Protein AF-A0A7S0MH08-F1 (afdb_monomer_lite)

Foldseek 3Di:
DVVVLVVLLVCLLVQCPDPPDPVSVLVSLLSLLVSCLVPVCVCVPPSNVVSLQQLLALPHDLSSLLSSLVSLQNSLVVLVVVVVVVVVVDPDDDPDDDDPNVVSLVSNLCCCPVCVVSLLVLLVRDDDDPPDDPVSSVSSNVSSVSSVVSCVVVVSDDVVVCVVSVVVSVVVVVVVVVD

Secondary structure (DSSP, 8-state):
-HHHHHHHHHHHHHHHS-TT-HHHHHHHHHHHHHHHHH-GGGGGSHHHHHHHHHHHSTTS-HHHHHHHHHHHHHHHHHHHHHHHHHHHH---SS----HHHHHHHHHHHHHHHHSHHHHHHTTS--SPPTT--HHHHHHHHHHHHHHHHHHHHTT-S-GGGTHHHHHHHHHHHHHHHT-

Radius of gyration: 17.89 Å; chains: 1; bounding box: 49×33×50 Å

pLDDT: mean 78.02, std 13.29, range [43.38, 94.06]

Organism: NCBI:txid233186

Sequence (179 aa):
PLVKQGRLLRLCLDHLSDDSDERLRRCAFQCLGGLMVRNPVILLQKDVSRTVRVALEADSDPVAQLAVLQAFRLFLEDEDRRISATVSQNRPKNGKEAVATDRVSSMSTALANDFLGLILDAMFPMAPRPGISEKQRDRVRAEAVALVAVVLRRGLTAPQRVAPLLLAVTGQDDAVAAA

Structure (mmCIF, N/CA/C/O backbone):
data_AF-A0A7S0MH08-F1
#
_entry.id   AF-A0A7S0MH08-F1
#
loop_
_atom_site.group_PDB
_atom_site.id
_atom_site.type_symbol
_atom_site.label_atom_id
_atom_site.label_alt_id
_atom_site.label_comp_id
_atom_site.label_asym_id
_atom_site.label_entity_id
_atom_site.label_seq_id
_atom_site.pdbx_PDB_ins_code
_atom_site.Cartn_x
_atom_site.Cartn_y
_atom_site.Cartn_z
_atom_site.occupancy
_atom_site.B_iso_or_equiv
_atom_site.auth_seq_id
_atom_site.auth_comp_id
_atom_site.auth_asym_id
_atom_site.auth_atom_id
_atom_site.pdbx_PDB_model_num
ATOM 1 N N . PRO A 1 1 ? -26.870 -5.155 3.575 1.00 54.16 1 PRO A N 1
ATOM 2 C CA . PRO A 1 1 ? -25.603 -4.409 3.339 1.00 54.16 1 PRO A CA 1
ATOM 3 C C . PRO A 1 1 ? -24.372 -5.327 3.193 1.00 54.16 1 PRO A C 1
ATOM 5 O O . PRO A 1 1 ? -23.739 -5.299 2.144 1.00 54.16 1 PRO A O 1
ATOM 8 N N . LEU A 1 2 ? -24.098 -6.198 4.175 1.00 48.69 2 LEU A N 1
ATOM 9 C CA . LEU A 1 2 ? -22.939 -7.114 4.192 1.00 48.69 2 LEU A CA 1
ATOM 10 C C . LEU A 1 2 ? -22.974 -8.204 3.099 1.00 48.69 2 LEU A C 1
ATOM 12 O O . LEU A 1 2 ? -21.961 -8.485 2.471 1.00 48.69 2 LEU A O 1
ATOM 16 N N . VAL A 1 3 ? -24.155 -8.755 2.784 1.00 51.81 3 VAL A N 1
ATOM 17 C CA . VAL A 1 3 ? -24.322 -9.786 1.732 1.00 51.81 3 VAL A CA 1
ATOM 18 C C . VAL A 1 3 ? -23.975 -9.256 0.330 1.00 51.81 3 VAL A C 1
ATOM 20 O O . VAL A 1 3 ? -23.421 -9.979 -0.494 1.00 51.81 3 VAL A O 1
ATOM 23 N N . LYS A 1 4 ? -24.257 -7.972 0.059 1.00 61.34 4 LYS A N 1
ATOM 24 C CA . LYS A 1 4 ? -23.901 -7.322 -1.216 1.00 61.34 4 LYS A CA 1
ATOM 25 C C . LYS A 1 4 ? -22.393 -7.062 -1.309 1.00 61.34 4 LYS A C 1
ATOM 27 O O . LYS A 1 4 ? -21.822 -7.249 -2.376 1.00 61.34 4 LYS A O 1
ATOM 32 N N . GLN A 1 5 ? -21.755 -6.703 -0.191 1.00 65.75 5 GLN A N 1
ATOM 33 C CA . GLN A 1 5 ? -20.298 -6.561 -0.114 1.00 65.75 5 GLN A CA 1
ATOM 34 C C . GLN A 1 5 ? -19.585 -7.900 -0.330 1.00 65.75 5 GLN A C 1
ATOM 36 O O . GLN A 1 5 ? -18.594 -7.932 -1.044 1.00 65.75 5 GLN A O 1
ATOM 41 N N . GLY A 1 6 ? -20.123 -9.009 0.193 1.00 74.81 6 GLY A N 1
ATOM 42 C CA . GLY A 1 6 ? -19.565 -10.346 -0.044 1.00 74.81 6 GLY A CA 1
ATOM 43 C C . GLY A 1 6 ? -19.593 -10.774 -1.517 1.00 74.81 6 GLY A C 1
ATOM 44 O O . GLY A 1 6 ? -18.628 -11.354 -2.003 1.00 74.81 6 GLY A O 1
ATOM 45 N N . ARG A 1 7 ? -20.664 -10.444 -2.256 1.00 81.38 7 ARG A N 1
ATOM 46 C CA . ARG A 1 7 ? -20.743 -10.716 -3.704 1.00 81.38 7 ARG A CA 1
ATOM 47 C C . ARG A 1 7 ? -19.778 -9.854 -4.514 1.00 81.38 7 ARG A C 1
ATOM 49 O O . ARG A 1 7 ? -19.132 -10.372 -5.415 1.00 81.38 7 ARG A O 1
ATOM 56 N N . LEU A 1 8 ? -19.673 -8.566 -4.183 1.00 83.44 8 LEU A N 1
ATOM 57 C CA . LEU A 1 8 ? -18.751 -7.654 -4.861 1.00 83.44 8 LEU A CA 1
ATOM 58 C C . LEU A 1 8 ? -17.289 -8.026 -4.591 1.00 83.44 8 LEU A C 1
ATOM 60 O O . LEU A 1 8 ? -16.487 -8.023 -5.514 1.00 83.44 8 LEU A O 1
ATOM 64 N N . LEU A 1 9 ? -16.964 -8.400 -3.350 1.00 83.44 9 LEU A N 1
ATOM 65 C CA . LEU A 1 9 ? -15.637 -8.889 -2.987 1.00 83.44 9 LEU A CA 1
ATOM 66 C C . LEU A 1 9 ? -15.272 -10.141 -3.785 1.00 83.44 9 LEU A C 1
ATOM 68 O O . LEU A 1 9 ? -14.189 -10.200 -4.350 1.00 83.44 9 LEU A O 1
ATOM 72 N N . ARG A 1 10 ? -16.191 -11.109 -3.876 1.00 84.44 10 ARG A N 1
ATOM 73 C CA . ARG A 1 10 ? -15.967 -12.336 -4.646 1.00 84.44 10 ARG A CA 1
ATOM 74 C C . ARG A 1 10 ? -15.746 -12.048 -6.130 1.00 84.44 10 ARG A C 1
ATOM 76 O O . ARG A 1 10 ? -14.756 -12.504 -6.675 1.00 84.44 10 ARG A O 1
ATOM 83 N N . LEU A 1 11 ? -16.582 -11.192 -6.722 1.00 85.25 11 LEU A N 1
ATOM 84 C CA . LEU A 1 11 ? -16.418 -10.747 -8.107 1.00 85.25 11 LEU A CA 1
ATOM 85 C C . LEU A 1 11 ? -15.056 -10.074 -8.344 1.00 85.25 11 LEU A C 1
ATOM 87 O O . LEU A 1 11 ? -14.430 -10.309 -9.371 1.00 85.25 11 LEU A O 1
ATOM 91 N N . CYS A 1 12 ? -14.581 -9.256 -7.398 1.00 85.38 12 CYS A N 1
ATOM 92 C CA . CYS A 1 12 ? -13.243 -8.677 -7.493 1.00 85.38 12 CYS A CA 1
ATOM 93 C C . CYS A 1 12 ? -12.182 -9.781 -7.473 1.00 85.38 12 CYS A C 1
ATOM 95 O O . CYS A 1 12 ? -11.372 -9.835 -8.384 1.00 85.38 12 CYS A O 1
ATOM 97 N N . LEU A 1 13 ? -12.206 -10.679 -6.483 1.00 82.94 13 LEU A N 1
ATOM 98 C CA . LEU A 1 13 ? -11.216 -11.756 -6.350 1.00 82.94 13 LEU A CA 1
ATOM 99 C C . LEU A 1 13 ? -11.165 -12.678 -7.581 1.00 82.94 13 LEU A C 1
ATOM 101 O O . LEU A 1 13 ? -10.073 -13.051 -8.012 1.00 82.94 13 LEU A O 1
ATOM 105 N N . ASP A 1 14 ? -12.320 -12.985 -8.172 1.00 84.44 14 ASP A N 1
ATOM 106 C CA . ASP A 1 14 ? -12.416 -13.809 -9.379 1.00 84.44 14 ASP A CA 1
ATOM 107 C C . ASP A 1 14 ? -11.684 -13.137 -10.560 1.00 84.44 14 ASP A C 1
ATOM 109 O O . ASP A 1 14 ? -10.889 -13.778 -11.243 1.00 84.44 14 ASP A O 1
ATOM 113 N N . HIS A 1 15 ? -11.851 -11.821 -10.739 1.00 84.12 15 HIS A N 1
ATOM 114 C CA . HIS A 1 15 ? -11.183 -11.050 -11.799 1.00 84.12 15 HIS A CA 1
ATOM 115 C C . HIS A 1 15 ? -9.752 -10.602 -11.469 1.00 84.12 15 HIS A C 1
ATOM 117 O O . HIS A 1 15 ? -9.038 -10.124 -12.346 1.00 84.12 15 HIS A O 1
ATOM 123 N N . LEU A 1 16 ? -9.310 -10.745 -10.219 1.00 78.62 16 LEU A N 1
ATOM 124 C CA . LEU A 1 16 ? -7.908 -10.543 -9.836 1.00 78.62 16 LEU A CA 1
ATOM 125 C C . LEU A 1 16 ? -7.028 -11.739 -10.204 1.00 78.62 16 LEU A C 1
ATOM 127 O O . LEU A 1 16 ? -5.816 -11.585 -10.321 1.00 78.62 16 LEU A O 1
ATOM 131 N N . SER A 1 17 ? -7.648 -12.905 -10.381 1.00 68.94 17 SER A N 1
ATOM 132 C CA . SER A 1 17 ? -6.994 -14.167 -10.739 1.00 68.94 17 SER A CA 1
ATOM 133 C C . SER A 1 17 ? -6.986 -14.421 -12.252 1.00 68.94 17 SER A C 1
ATOM 135 O O . SER A 1 17 ? -6.421 -15.413 -12.703 1.00 68.94 17 SER A O 1
ATOM 137 N N . ASP A 1 18 ? -7.659 -13.561 -13.021 1.00 69.62 18 ASP A N 1
ATOM 138 C CA . ASP A 1 18 ? -7.860 -13.702 -14.459 1.00 69.62 18 ASP A CA 1
ATOM 139 C C . ASP A 1 18 ? -6.867 -12.814 -15.222 1.00 69.62 18 ASP A C 1
ATOM 141 O O . ASP A 1 18 ? -6.922 -11.584 -15.160 1.00 69.62 18 ASP A O 1
ATOM 145 N N . ASP A 1 19 ? -5.938 -13.450 -15.936 1.00 65.25 19 ASP A N 1
ATOM 146 C CA . ASP A 1 19 ? -4.909 -12.768 -16.727 1.00 65.25 19 ASP A CA 1
ATOM 147 C C . ASP A 1 19 ? -5.407 -12.318 -18.110 1.00 65.25 19 ASP A C 1
ATOM 149 O O . ASP A 1 19 ? -4.653 -11.706 -18.868 1.00 65.25 19 ASP A O 1
ATOM 153 N N . SER A 1 20 ? -6.666 -12.605 -18.465 1.00 66.62 20 SER A N 1
ATOM 154 C CA . SER A 1 20 ? -7.179 -12.345 -19.814 1.00 66.62 20 SER A CA 1
ATOM 155 C C . SER A 1 20 ? -7.542 -10.878 -20.094 1.00 66.62 20 SER A C 1
ATOM 157 O O . SER A 1 20 ? -7.507 -10.469 -21.257 1.00 66.62 20 SER A O 1
ATOM 159 N N . ASP A 1 21 ? -7.837 -10.064 -19.068 1.00 78.94 21 ASP A N 1
ATOM 160 C CA . ASP A 1 21 ? -8.207 -8.645 -19.224 1.00 78.94 21 ASP A CA 1
ATOM 161 C C . ASP A 1 21 ? -7.556 -7.731 -18.161 1.00 78.94 21 ASP A C 1
ATOM 163 O O . ASP A 1 21 ? -8.030 -7.578 -17.030 1.00 78.94 21 ASP A O 1
ATOM 167 N N . GLU A 1 22 ? -6.481 -7.040 -18.560 1.00 72.25 22 GLU A N 1
ATOM 168 C CA . GLU A 1 22 ? -5.747 -6.078 -17.720 1.00 72.25 22 GLU A CA 1
ATOM 169 C C . GLU A 1 22 ? -6.636 -4.923 -17.218 1.00 72.25 22 GLU A C 1
ATOM 171 O O . GLU A 1 22 ? -6.462 -4.427 -16.099 1.00 72.25 22 GLU A O 1
ATOM 176 N N . ARG A 1 23 ? -7.609 -4.470 -18.024 1.00 79.75 23 ARG A N 1
ATOM 177 C CA . ARG A 1 23 ? -8.500 -3.368 -17.631 1.00 79.75 23 ARG A CA 1
ATOM 178 C C . ARG A 1 23 ? -9.436 -3.826 -16.529 1.00 79.75 23 ARG A C 1
ATOM 180 O O . ARG A 1 23 ? -9.609 -3.107 -15.544 1.00 79.75 23 ARG A O 1
ATOM 187 N N . LEU A 1 24 ? -10.002 -5.018 -16.683 1.00 81.62 24 LEU A N 1
ATOM 188 C CA . LEU A 1 24 ? -10.887 -5.605 -15.689 1.00 81.62 24 LEU A CA 1
ATOM 189 C C . LEU A 1 24 ? -10.142 -5.875 -14.379 1.00 81.62 24 LEU A C 1
ATOM 191 O O . LEU A 1 24 ? -10.638 -5.507 -13.312 1.00 81.62 24 LEU A O 1
ATOM 195 N N . ARG A 1 25 ? -8.907 -6.384 -14.459 1.00 78.50 25 ARG A N 1
ATOM 196 C CA . ARG A 1 25 ? -8.026 -6.581 -13.301 1.00 78.50 25 ARG A CA 1
ATOM 197 C C . ARG A 1 25 ? -7.713 -5.268 -12.578 1.00 78.50 25 ARG A C 1
ATOM 199 O O . ARG A 1 25 ? -7.828 -5.189 -11.355 1.00 78.50 25 ARG A O 1
ATOM 206 N N . ARG A 1 26 ? -7.402 -4.193 -13.316 1.00 76.44 26 ARG A N 1
ATOM 207 C CA . ARG A 1 26 ? -7.210 -2.844 -12.745 1.00 76.44 26 ARG A CA 1
ATOM 208 C C . ARG A 1 26 ? -8.468 -2.359 -12.018 1.00 76.44 26 ARG A C 1
ATOM 210 O O . ARG A 1 26 ? -8.367 -1.864 -10.895 1.00 76.44 26 ARG A O 1
ATOM 217 N N . CYS A 1 27 ? -9.644 -2.509 -12.627 1.00 82.88 27 CYS A N 1
ATOM 218 C CA . CYS A 1 27 ? -10.915 -2.144 -11.999 1.00 82.88 27 CYS A CA 1
ATOM 219 C C . CYS A 1 27 ? -11.201 -2.980 -10.744 1.00 82.88 27 CYS A C 1
ATOM 221 O O . CYS A 1 27 ? -11.678 -2.435 -9.748 1.00 82.88 27 CYS A O 1
ATOM 223 N N . ALA A 1 28 ? -10.872 -4.273 -10.760 1.00 85.06 28 ALA A N 1
ATOM 224 C CA . ALA A 1 28 ? -11.019 -5.157 -9.611 1.00 85.06 28 ALA A CA 1
ATOM 225 C C . ALA A 1 28 ? -10.106 -4.736 -8.447 1.00 85.06 28 ALA A C 1
ATOM 227 O O . ALA A 1 28 ? -10.580 -4.650 -7.314 1.00 85.06 28 ALA A O 1
ATOM 228 N N . PHE A 1 29 ? -8.845 -4.366 -8.709 1.00 80.69 29 PHE A N 1
ATOM 229 C CA . PHE A 1 29 ? -7.946 -3.838 -7.674 1.00 80.69 29 PHE A CA 1
ATOM 230 C C . PHE A 1 29 ? -8.421 -2.493 -7.111 1.00 80.69 29 PHE A C 1
ATOM 232 O O . PHE A 1 29 ? -8.411 -2.292 -5.897 1.00 80.69 29 PHE A O 1
ATOM 239 N N . GLN A 1 30 ? -8.894 -1.581 -7.964 1.00 81.12 30 GLN A N 1
ATOM 240 C CA . GLN A 1 30 ? -9.467 -0.306 -7.517 1.00 81.12 30 GLN A CA 1
ATOM 241 C C . GLN A 1 30 ? -10.724 -0.515 -6.660 1.00 81.12 30 GLN A C 1
ATOM 243 O O . GLN A 1 30 ? -10.898 0.137 -5.628 1.00 81.12 30 GLN A O 1
ATOM 248 N N . CYS A 1 31 ? -11.595 -1.443 -7.063 1.00 85.50 31 CYS A N 1
ATOM 249 C CA . CYS A 1 31 ? -12.802 -1.780 -6.317 1.00 85.50 31 CYS A CA 1
ATOM 250 C C . CYS A 1 31 ? -12.466 -2.427 -4.967 1.00 85.50 31 CYS A C 1
ATOM 252 O O . CYS A 1 31 ? -13.026 -2.023 -3.944 1.00 85.50 31 CYS A O 1
ATOM 254 N N . LEU A 1 32 ? -11.507 -3.360 -4.946 1.00 82.75 32 LEU A N 1
ATOM 255 C CA . LEU A 1 32 ? -10.984 -3.953 -3.718 1.00 82.75 32 LEU A CA 1
ATOM 256 C C . LEU A 1 32 ? -10.442 -2.867 -2.783 1.00 82.75 32 LEU A C 1
ATOM 258 O O . LEU A 1 32 ? -10.797 -2.846 -1.607 1.00 82.75 32 LEU A O 1
ATOM 262 N N . GLY A 1 33 ? -9.681 -1.908 -3.313 1.00 76.75 33 GLY A N 1
ATOM 263 C CA . GLY A 1 33 ? -9.181 -0.779 -2.538 1.00 76.75 33 GLY A CA 1
ATOM 264 C C . GLY A 1 33 ? -10.291 0.058 -1.898 1.00 76.75 33 GLY A C 1
ATOM 265 O O . GLY A 1 33 ? -10.257 0.338 -0.701 1.00 76.75 33 GLY A O 1
ATOM 266 N N . GLY A 1 34 ? -11.341 0.385 -2.656 1.00 80.62 34 GLY A N 1
ATOM 267 C CA . GLY A 1 34 ? -12.513 1.088 -2.124 1.00 80.62 34 GLY A CA 1
ATOM 268 C C . GLY A 1 34 ? -13.281 0.286 -1.063 1.00 80.62 34 GLY A C 1
ATOM 269 O O . GLY A 1 34 ? -13.786 0.856 -0.090 1.00 80.62 34 GLY A O 1
ATOM 270 N N . LEU A 1 35 ? -13.351 -1.040 -1.216 1.00 84.00 35 LEU A N 1
ATOM 271 C CA . LEU A 1 35 ? -13.921 -1.934 -0.209 1.00 84.00 35 LEU A CA 1
ATOM 272 C C . LEU A 1 35 ? -13.084 -1.948 1.073 1.00 84.00 35 LEU A C 1
ATOM 274 O O . LEU A 1 35 ? -13.665 -1.909 2.156 1.00 84.00 35 LEU A O 1
ATOM 278 N N . MET A 1 36 ? -11.753 -1.949 0.960 1.00 78.44 36 MET A N 1
ATOM 279 C CA . MET A 1 36 ? -10.829 -1.932 2.099 1.00 78.44 36 MET A CA 1
ATOM 280 C C . MET A 1 36 ? -10.945 -0.636 2.902 1.00 78.44 36 MET A C 1
ATOM 282 O O . MET A 1 36 ? -10.999 -0.690 4.127 1.00 78.44 36 MET A O 1
ATOM 286 N N . VAL A 1 37 ? -11.083 0.514 2.233 1.00 77.19 37 VAL A N 1
ATOM 287 C CA . VAL A 1 37 ? -11.315 1.803 2.907 1.00 77.19 37 VAL A CA 1
ATOM 288 C C . VAL A 1 37 ? -12.633 1.784 3.690 1.00 77.19 37 VAL A C 1
ATOM 290 O O . VAL A 1 37 ? -12.683 2.200 4.844 1.00 77.19 37 VAL A O 1
ATOM 293 N N . ARG A 1 38 ? -13.717 1.273 3.089 1.00 80.62 38 ARG A N 1
ATOM 294 C CA . ARG A 1 38 ? -15.042 1.250 3.738 1.00 80.62 38 ARG A CA 1
ATOM 295 C C . ARG A 1 38 ? -15.196 0.170 4.807 1.00 80.62 38 ARG A C 1
ATOM 297 O O . ARG A 1 38 ? -16.019 0.326 5.707 1.00 80.62 38 ARG A O 1
ATOM 304 N N . ASN A 1 39 ? -14.496 -0.949 4.670 1.00 79.81 39 ASN A N 1
ATOM 305 C CA . ASN A 1 39 ? -14.581 -2.085 5.576 1.00 79.81 39 ASN A CA 1
ATOM 306 C C . ASN A 1 39 ? -13.207 -2.770 5.696 1.00 79.81 39 ASN A C 1
ATOM 308 O O . ASN A 1 39 ? -12.992 -3.815 5.082 1.00 79.81 39 ASN A O 1
ATOM 312 N N . PRO A 1 40 ? -12.284 -2.229 6.508 1.00 75.38 40 PRO A N 1
ATOM 313 C CA . PRO A 1 40 ? -10.915 -2.742 6.609 1.00 75.38 40 PRO A CA 1
ATOM 314 C C . PRO A 1 40 ? -10.841 -4.180 7.132 1.00 75.38 40 PRO A C 1
ATOM 316 O O . PRO A 1 40 ? -9.877 -4.884 6.854 1.00 75.38 40 PRO A O 1
ATOM 319 N N . VAL A 1 41 ? -11.884 -4.664 7.817 1.00 80.00 41 VAL A N 1
ATOM 320 C CA . VAL A 1 41 ? -11.974 -6.039 8.340 1.00 80.00 41 VAL A CA 1
ATOM 321 C C . VAL A 1 41 ? -11.858 -7.086 7.227 1.00 80.00 41 VAL A C 1
ATOM 323 O O . VAL A 1 41 ? -11.444 -8.213 7.492 1.00 80.00 41 VAL A O 1
ATOM 326 N N . ILE A 1 42 ? -12.164 -6.739 5.972 1.00 81.12 42 ILE A N 1
ATOM 327 C CA . ILE A 1 42 ? -11.993 -7.671 4.849 1.00 81.12 42 ILE A CA 1
ATOM 328 C C . ILE A 1 42 ? -10.530 -8.079 4.636 1.00 81.12 42 ILE A C 1
ATOM 330 O O . ILE A 1 42 ? -10.295 -9.170 4.133 1.00 81.12 42 ILE A O 1
ATOM 334 N N . LEU A 1 43 ? -9.556 -7.267 5.070 1.00 77.00 43 LEU A N 1
ATOM 335 C CA . LEU A 1 43 ? -8.132 -7.622 5.023 1.00 77.00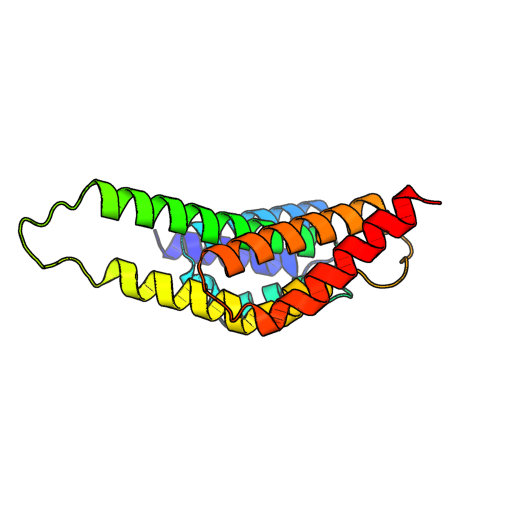 43 LEU A CA 1
ATOM 336 C C . LEU A 1 43 ? -7.776 -8.805 5.926 1.00 77.00 43 LEU A C 1
ATOM 338 O O . LEU A 1 43 ? -6.778 -9.473 5.681 1.00 77.00 43 LEU A O 1
ATOM 342 N N . LEU A 1 44 ? -8.588 -9.088 6.949 1.00 77.81 44 LEU A N 1
ATOM 343 C CA . LEU A 1 44 ? -8.396 -10.254 7.815 1.00 77.81 44 LEU A CA 1
ATOM 344 C C . LEU A 1 44 ? -8.826 -11.560 7.136 1.00 77.81 44 LEU A C 1
ATOM 346 O O . LEU A 1 44 ? -8.531 -12.645 7.635 1.00 77.81 44 LEU A O 1
ATOM 350 N N . GLN A 1 45 ? -9.543 -11.486 6.011 1.00 84.25 45 GLN A N 1
ATOM 351 C CA . GLN A 1 45 ? -9.900 -12.678 5.255 1.00 84.25 45 GLN A CA 1
ATOM 352 C C . GLN A 1 45 ? -8.656 -13.222 4.556 1.00 84.25 45 GLN A C 1
ATOM 354 O O . GLN A 1 45 ? -7.977 -12.505 3.822 1.00 84.25 45 GLN A O 1
ATOM 359 N N . LYS A 1 46 ? -8.375 -14.511 4.772 1.00 84.19 46 LYS A N 1
ATOM 360 C CA . LYS A 1 46 ? -7.158 -15.181 4.292 1.00 84.19 46 LYS A CA 1
ATOM 361 C C . LYS A 1 46 ? -6.936 -15.003 2.788 1.00 84.19 46 LYS A C 1
ATOM 363 O O . LYS A 1 46 ? -5.816 -14.720 2.376 1.00 84.19 46 LYS A O 1
ATOM 368 N N . ASP A 1 47 ? -7.998 -15.130 1.998 1.00 84.06 47 ASP A N 1
ATOM 369 C CA . ASP A 1 47 ? -7.918 -15.018 0.540 1.00 84.06 47 ASP A CA 1
ATOM 370 C C . ASP A 1 47 ? -7.570 -13.589 0.114 1.00 84.06 47 ASP A C 1
ATOM 372 O O . ASP A 1 47 ? -6.659 -13.390 -0.681 1.00 84.06 47 ASP A O 1
ATOM 376 N N . VAL A 1 48 ? -8.203 -12.586 0.732 1.00 84.38 48 VAL A N 1
ATOM 377 C CA . VAL A 1 48 ? -7.926 -11.167 0.466 1.00 84.38 48 VAL A CA 1
ATOM 378 C C . VAL A 1 48 ? -6.495 -10.809 0.855 1.00 84.38 48 VAL A C 1
ATOM 380 O O . VAL A 1 48 ? -5.770 -10.232 0.050 1.00 84.38 48 VAL A O 1
ATOM 383 N N . SER A 1 49 ? -6.065 -11.188 2.061 1.00 86.00 49 SER A N 1
ATOM 384 C CA . SER A 1 49 ? -4.700 -10.949 2.544 1.00 86.00 49 SER A CA 1
ATOM 385 C C . SER A 1 49 ? -3.653 -11.579 1.622 1.00 86.00 49 SER A C 1
ATOM 387 O O . SER A 1 49 ? -2.651 -10.946 1.286 1.00 86.00 49 SER A O 1
ATOM 389 N N . ARG A 1 50 ? -3.911 -12.804 1.140 1.00 87.88 50 ARG A N 1
ATOM 390 C CA . ARG A 1 50 ? -3.045 -13.489 0.176 1.00 87.88 50 ARG A CA 1
ATOM 391 C C . ARG A 1 50 ? -2.990 -12.752 -1.160 1.00 87.88 50 ARG A C 1
ATOM 393 O O . ARG A 1 50 ? -1.894 -12.516 -1.652 1.00 87.88 50 ARG A O 1
ATOM 400 N N . THR A 1 51 ? -4.132 -12.371 -1.730 1.00 86.81 51 THR A N 1
ATOM 401 C CA . THR A 1 51 ? -4.184 -11.633 -3.003 1.00 86.81 51 THR A CA 1
ATOM 402 C C . THR A 1 51 ? -3.460 -10.293 -2.906 1.00 86.81 51 THR A C 1
ATOM 404 O O . THR A 1 51 ? -2.700 -9.940 -3.800 1.00 86.81 51 THR A O 1
ATOM 407 N N . VAL A 1 52 ? -3.641 -9.570 -1.799 1.00 88.06 52 VAL A N 1
ATOM 408 C CA . VAL A 1 52 ? -2.952 -8.302 -1.522 1.00 88.06 52 VAL A CA 1
ATOM 409 C C . VAL A 1 52 ? -1.442 -8.506 -1.386 1.00 88.06 52 VAL A C 1
ATOM 411 O O . VAL A 1 52 ? -0.675 -7.720 -1.933 1.00 88.06 52 VAL A O 1
ATOM 414 N N . ARG A 1 53 ? -1.005 -9.569 -0.698 1.00 90.00 53 ARG A N 1
ATOM 415 C CA . ARG A 1 53 ? 0.416 -9.918 -0.570 1.00 90.00 53 ARG A CA 1
ATOM 416 C C . ARG A 1 53 ? 1.044 -10.191 -1.932 1.00 90.00 53 ARG A C 1
ATOM 418 O O . ARG A 1 53 ? 2.035 -9.549 -2.247 1.00 90.00 53 ARG A O 1
ATOM 425 N N . VAL A 1 54 ? 0.425 -11.055 -2.740 1.00 89.25 54 VAL A N 1
ATOM 426 C CA . VAL A 1 54 ? 0.898 -11.355 -4.101 1.00 89.25 54 VAL A CA 1
ATOM 427 C C . VAL A 1 54 ? 0.953 -10.075 -4.926 1.00 89.25 54 VAL A C 1
ATOM 429 O O . VAL A 1 54 ? 1.974 -9.781 -5.527 1.00 89.25 54 VAL A O 1
ATOM 432 N N . ALA A 1 55 ? -0.087 -9.241 -4.888 1.00 88.25 55 ALA A N 1
ATOM 433 C CA . ALA A 1 55 ? -0.112 -7.981 -5.628 1.00 88.25 55 ALA A CA 1
ATOM 434 C C . ALA A 1 55 ? 1.003 -6.993 -5.237 1.00 88.25 55 ALA A C 1
ATOM 436 O O . ALA A 1 55 ? 1.336 -6.141 -6.053 1.00 88.25 55 ALA A O 1
ATOM 437 N N . LEU A 1 56 ? 1.567 -7.093 -4.028 1.00 89.62 56 LEU A N 1
ATOM 438 C CA . LEU A 1 56 ? 2.674 -6.259 -3.547 1.00 89.62 56 LEU A CA 1
ATOM 439 C C . LEU A 1 56 ? 4.060 -6.892 -3.728 1.00 89.62 56 LEU A C 1
ATOM 441 O O . LEU A 1 56 ? 5.056 -6.210 -3.506 1.00 89.62 56 LEU A O 1
ATOM 445 N N . GLU A 1 57 ? 4.151 -8.167 -4.108 1.00 89.75 57 GLU A N 1
ATOM 446 C CA . GLU A 1 57 ? 5.439 -8.802 -4.397 1.00 89.75 57 GLU A CA 1
ATOM 447 C C . GLU A 1 57 ? 6.161 -8.049 -5.519 1.00 89.75 57 GLU A C 1
ATOM 449 O O . GLU A 1 57 ? 5.529 -7.552 -6.454 1.00 89.75 57 GLU A O 1
ATOM 454 N N . ALA A 1 58 ? 7.494 -7.981 -5.443 1.00 80.56 58 ALA A N 1
ATOM 455 C CA . ALA A 1 58 ? 8.325 -7.248 -6.402 1.00 80.56 58 ALA A CA 1
ATOM 456 C C . ALA A 1 58 ? 8.105 -7.694 -7.857 1.00 80.56 58 ALA A C 1
ATOM 458 O O . ALA A 1 58 ? 8.361 -6.927 -8.788 1.00 80.56 58 ALA A O 1
ATOM 459 N N . ASP A 1 59 ? 7.614 -8.923 -8.040 1.00 80.81 59 ASP A N 1
ATOM 460 C CA . ASP A 1 59 ? 7.426 -9.529 -9.345 1.00 80.81 59 ASP A CA 1
ATOM 461 C C . ASP A 1 59 ? 6.069 -9.235 -9.998 1.00 80.81 59 ASP A C 1
ATOM 463 O O . ASP A 1 59 ? 5.867 -9.570 -11.168 1.00 80.81 59 ASP A O 1
ATOM 467 N N . SER A 1 60 ? 5.167 -8.591 -9.262 1.00 83.62 60 SER A N 1
ATOM 468 C CA . SER A 1 60 ? 3.788 -8.363 -9.677 1.00 83.62 60 SER A CA 1
ATOM 469 C C . SER A 1 60 ? 3.613 -7.185 -10.628 1.00 83.62 60 SER A C 1
ATOM 471 O O . SER A 1 60 ? 4.489 -6.340 -10.815 1.00 83.62 60 SER A O 1
ATOM 473 N N . ASP A 1 61 ? 2.434 -7.135 -11.248 1.00 82.88 61 ASP A N 1
ATOM 474 C CA . ASP A 1 61 ? 2.027 -6.038 -12.121 1.00 82.88 61 ASP A CA 1
ATOM 475 C C . ASP A 1 61 ? 2.094 -4.691 -11.364 1.00 82.88 61 ASP A C 1
ATOM 477 O O . ASP A 1 61 ? 1.429 -4.536 -10.333 1.00 82.88 61 ASP A O 1
ATOM 481 N N . PRO A 1 62 ? 2.833 -3.681 -11.863 1.00 84.75 62 PRO A N 1
ATOM 482 C CA . PRO A 1 62 ? 2.944 -2.375 -11.212 1.00 84.75 62 PRO A CA 1
ATOM 483 C C . PRO A 1 62 ? 1.590 -1.677 -11.055 1.00 84.75 62 PRO A C 1
ATOM 485 O O . PRO A 1 62 ? 1.404 -0.855 -10.160 1.00 84.75 62 PRO A O 1
ATOM 488 N N . VAL A 1 63 ? 0.614 -1.996 -11.908 1.00 82.38 63 VAL A N 1
ATOM 489 C CA . VAL A 1 63 ? -0.753 -1.480 -11.793 1.00 82.38 63 VAL A CA 1
ATOM 490 C C . VAL A 1 63 ? -1.442 -2.033 -10.547 1.00 82.38 63 VAL A C 1
ATOM 492 O O . VAL A 1 63 ? -2.130 -1.286 -9.848 1.00 82.38 63 VAL A O 1
ATOM 495 N N . ALA A 1 64 ? -1.252 -3.325 -10.275 1.00 82.44 64 ALA A N 1
ATOM 496 C CA . ALA A 1 64 ? -1.768 -4.000 -9.093 1.00 82.44 64 ALA A CA 1
ATOM 497 C C . ALA A 1 64 ? -1.118 -3.445 -7.822 1.00 82.44 64 ALA A C 1
ATOM 499 O O . ALA A 1 64 ? -1.829 -3.020 -6.908 1.00 82.44 64 ALA A O 1
ATOM 500 N N . GLN A 1 65 ? 0.218 -3.362 -7.815 1.00 88.25 65 GLN A N 1
ATOM 501 C CA . GLN A 1 65 ? 0.996 -2.769 -6.724 1.00 88.25 65 GLN A CA 1
ATOM 502 C C . GLN A 1 65 ? 0.491 -1.360 -6.404 1.00 88.25 65 GLN A C 1
ATOM 504 O O . GLN A 1 65 ? 0.129 -1.066 -5.265 1.00 88.25 65 GLN A O 1
ATOM 509 N N . LEU A 1 66 ? 0.389 -0.501 -7.424 1.00 87.75 66 LEU A N 1
ATOM 510 C CA . LEU A 1 66 ? -0.047 0.882 -7.259 1.00 87.75 66 LEU A CA 1
ATOM 511 C C . LEU A 1 66 ? -1.457 0.976 -6.666 1.00 87.75 66 LEU A C 1
ATOM 513 O O . LEU A 1 66 ? -1.688 1.776 -5.763 1.00 87.75 66 LEU A O 1
ATOM 517 N N . ALA A 1 67 ? -2.396 0.162 -7.147 1.00 83.50 67 ALA A N 1
ATOM 518 C CA . ALA A 1 67 ? -3.769 0.178 -6.656 1.00 83.50 67 ALA A CA 1
ATOM 519 C C . ALA A 1 67 ? -3.869 -0.254 -5.182 1.00 83.50 67 ALA A C 1
ATOM 521 O O . ALA A 1 67 ? -4.613 0.356 -4.413 1.00 83.50 67 ALA A O 1
ATOM 522 N N . VAL A 1 68 ? -3.095 -1.263 -4.771 1.00 87.62 68 VAL A N 1
ATOM 523 C CA . VAL A 1 68 ? -3.041 -1.714 -3.373 1.00 87.62 68 VAL A CA 1
ATOM 524 C C . VAL A 1 68 ? -2.388 -0.664 -2.471 1.00 87.62 68 VAL A C 1
ATOM 526 O O . VAL A 1 68 ? -2.944 -0.334 -1.423 1.00 87.62 68 VAL A O 1
ATOM 529 N N . LEU A 1 69 ? -1.249 -0.095 -2.880 1.00 91.56 69 LEU A N 1
ATOM 530 C CA . LEU A 1 69 ? -0.558 0.952 -2.119 1.00 91.56 69 LEU A CA 1
ATOM 531 C C . LEU A 1 69 ? -1.455 2.184 -1.919 1.00 91.56 69 LEU A C 1
ATOM 533 O O . LEU A 1 69 ? -1.589 2.676 -0.797 1.00 91.56 69 LEU A O 1
ATOM 537 N N . GLN A 1 70 ? -2.150 2.620 -2.975 1.00 89.06 70 GLN A N 1
ATOM 538 C CA . GLN A 1 70 ? -3.122 3.716 -2.908 1.00 89.06 70 GLN A CA 1
ATOM 539 C C . GLN A 1 70 ? -4.280 3.404 -1.961 1.00 89.06 70 GLN A C 1
ATOM 541 O O . GLN A 1 70 ? -4.700 4.271 -1.196 1.00 89.06 70 GLN A O 1
ATOM 546 N N . ALA A 1 71 ? -4.795 2.173 -1.985 1.00 86.00 71 ALA A N 1
ATOM 547 C CA . ALA A 1 71 ? -5.863 1.753 -1.087 1.00 86.00 71 ALA A CA 1
ATOM 548 C C . ALA A 1 71 ? -5.437 1.821 0.383 1.00 86.00 71 ALA A C 1
ATOM 550 O O . ALA A 1 71 ? -6.178 2.344 1.216 1.00 86.00 71 ALA A O 1
ATOM 551 N N . PHE A 1 72 ? -4.236 1.330 0.695 1.00 89.69 72 PHE A N 1
ATOM 552 C CA . PHE A 1 72 ? -3.660 1.421 2.032 1.00 89.69 72 PHE A CA 1
ATOM 553 C C . PHE A 1 72 ? -3.451 2.867 2.468 1.00 89.69 72 PHE A C 1
ATOM 555 O O . PHE A 1 72 ? -3.848 3.220 3.579 1.00 89.69 72 PHE A O 1
ATOM 562 N N . ARG A 1 73 ? -2.902 3.723 1.598 1.00 90.75 73 ARG A N 1
ATOM 563 C CA . ARG A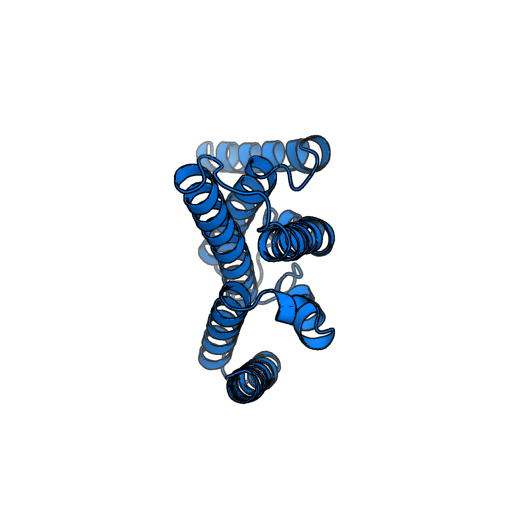 1 73 ? -2.700 5.141 1.920 1.00 90.75 73 ARG A CA 1
ATOM 564 C C . ARG A 1 73 ? -4.026 5.831 2.208 1.00 90.75 73 ARG A C 1
ATOM 566 O O . ARG A 1 73 ? -4.174 6.437 3.264 1.00 90.75 73 ARG A O 1
ATOM 573 N N . LEU A 1 74 ? -5.003 5.679 1.314 1.00 87.50 74 LEU A N 1
ATOM 574 C CA . LEU A 1 74 ? -6.331 6.270 1.475 1.00 87.50 74 LEU A CA 1
ATOM 575 C C . LEU A 1 74 ? -7.019 5.790 2.751 1.00 87.50 74 LEU A C 1
ATOM 577 O O . LEU A 1 74 ? -7.629 6.601 3.441 1.00 87.50 74 LEU A O 1
ATOM 581 N N . PHE A 1 75 ? -6.908 4.502 3.082 1.00 86.31 75 PHE A N 1
ATOM 582 C CA . PHE A 1 75 ? -7.439 3.961 4.330 1.00 86.31 75 PHE A CA 1
ATOM 583 C C . PHE A 1 75 ? -6.800 4.642 5.548 1.00 86.31 75 PHE A C 1
ATOM 585 O O . PHE A 1 75 ? -7.519 5.157 6.404 1.00 86.31 75 PHE A O 1
ATOM 592 N N . LEU A 1 76 ? -5.465 4.705 5.601 1.00 87.81 76 LEU A N 1
ATOM 593 C CA . LEU A 1 76 ? -4.759 5.301 6.734 1.00 87.81 76 LEU A CA 1
ATOM 594 C C . LEU A 1 76 ? -5.007 6.814 6.860 1.00 87.81 76 LEU A C 1
ATOM 596 O O . LEU A 1 76 ? -5.095 7.319 7.977 1.00 87.81 76 LEU A O 1
ATOM 600 N N . GLU A 1 77 ? -5.146 7.533 5.745 1.00 87.94 77 GLU A N 1
ATOM 601 C CA . GLU A 1 77 ? -5.465 8.967 5.730 1.00 87.94 77 GLU A CA 1
ATOM 602 C C . GLU A 1 77 ? -6.924 9.258 6.107 1.00 87.94 77 GLU A C 1
ATOM 604 O O . GLU A 1 77 ? -7.216 10.276 6.739 1.00 87.94 77 GLU A O 1
ATOM 609 N N . ASP A 1 78 ? -7.864 8.401 5.702 1.00 83.88 78 ASP A N 1
ATOM 610 C CA . ASP A 1 78 ? -9.271 8.530 6.096 1.00 83.88 78 ASP A CA 1
ATOM 611 C C . ASP A 1 78 ? -9.450 8.255 7.591 1.00 83.88 78 ASP A C 1
ATOM 613 O O . ASP A 1 78 ? -10.189 8.958 8.284 1.00 83.88 78 ASP A O 1
ATOM 617 N N . GLU A 1 79 ? -8.693 7.295 8.119 1.00 79.38 79 GLU A N 1
ATOM 618 C CA . GLU A 1 79 ? -8.594 7.072 9.553 1.00 79.38 79 GLU A CA 1
ATOM 619 C C . GLU A 1 79 ? -8.055 8.288 10.312 1.00 79.38 79 GLU A C 1
ATOM 621 O O . GLU A 1 79 ? -8.665 8.667 11.313 1.00 79.38 79 GLU A O 1
ATOM 626 N N . ASP A 1 80 ? -6.971 8.919 9.844 1.00 81.62 80 ASP A N 1
ATOM 627 C CA . ASP A 1 80 ? -6.433 10.138 10.465 1.00 81.62 80 ASP A CA 1
ATOM 628 C C . ASP A 1 80 ? -7.499 11.235 10.520 1.00 81.62 80 ASP A C 1
ATOM 630 O O . ASP A 1 80 ? -7.763 11.799 11.584 1.00 81.62 80 ASP A O 1
ATOM 634 N N . ARG A 1 81 ? -8.200 11.469 9.402 1.00 81.81 81 ARG A N 1
ATOM 635 C CA . ARG A 1 81 ? -9.314 12.429 9.338 1.00 81.81 81 ARG A CA 1
ATOM 636 C C . ARG A 1 81 ? -10.410 12.103 10.349 1.00 81.81 81 ARG A C 1
ATOM 638 O O . ARG A 1 81 ? -10.907 13.000 11.031 1.00 81.81 81 ARG A O 1
ATOM 645 N N . ARG A 1 82 ? -10.776 10.827 10.480 1.00 76.12 82 ARG A N 1
ATOM 646 C CA . ARG A 1 82 ? -11.816 10.377 11.413 1.00 76.12 82 ARG A CA 1
ATOM 647 C C . ARG A 1 82 ? -11.387 10.538 12.875 1.00 76.12 82 ARG A C 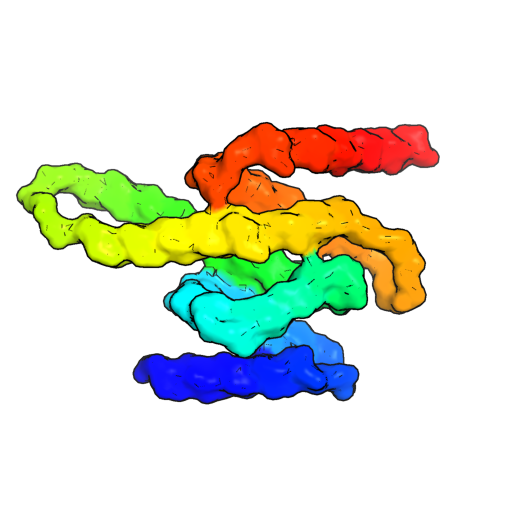1
ATOM 649 O O . ARG A 1 82 ? -12.192 10.973 13.699 1.00 76.12 82 ARG A O 1
ATOM 656 N N . ILE A 1 83 ? -10.130 10.233 13.203 1.00 74.06 83 ILE A N 1
ATOM 657 C CA . ILE A 1 83 ? -9.560 10.440 14.543 1.00 74.06 83 ILE A CA 1
ATOM 658 C C . ILE A 1 83 ? -9.539 11.937 14.873 1.00 74.06 83 ILE A C 1
ATOM 660 O O . ILE A 1 83 ? -10.068 12.334 15.911 1.00 74.06 83 ILE A O 1
ATOM 664 N N . SER A 1 84 ? -9.028 12.787 13.976 1.00 75.62 84 SER A N 1
ATOM 665 C CA . SER A 1 84 ? -9.001 14.243 14.171 1.00 75.62 84 SER A CA 1
ATOM 666 C C . SER A 1 84 ? -10.402 14.849 14.335 1.00 75.62 84 SER A C 1
ATOM 668 O O . SER A 1 84 ? -10.601 15.720 15.186 1.00 75.62 84 SER A O 1
ATOM 670 N N . ALA A 1 85 ? -11.397 14.370 13.580 1.00 75.19 85 ALA A N 1
ATOM 671 C CA . ALA A 1 85 ? -12.793 14.791 13.724 1.00 75.19 85 ALA A CA 1
ATOM 672 C C . ALA A 1 85 ? -13.388 14.389 15.088 1.00 75.19 85 ALA A C 1
ATOM 674 O O . ALA A 1 85 ? -14.080 15.176 15.729 1.00 75.19 85 ALA A O 1
ATOM 675 N N . THR A 1 86 ? -13.063 13.190 15.576 1.00 66.31 86 THR A N 1
ATOM 676 C CA . THR A 1 86 ? -13.542 12.702 16.881 1.00 66.31 86 THR A CA 1
ATOM 677 C C . THR A 1 86 ? -12.916 13.492 18.036 1.00 66.31 86 THR A C 1
ATOM 679 O O . THR A 1 86 ? -13.602 13.853 18.990 1.00 66.31 86 THR A O 1
ATOM 682 N N . VAL A 1 87 ? -11.623 13.819 17.938 1.00 64.12 87 VAL A N 1
ATOM 683 C CA . VAL A 1 87 ? -10.895 14.612 18.947 1.00 64.12 87 VAL A CA 1
ATOM 684 C C . VAL A 1 87 ? -11.394 16.061 19.002 1.00 64.12 87 VAL A C 1
ATOM 686 O O . VAL A 1 87 ? -11.482 16.639 20.082 1.00 64.12 87 VAL A O 1
ATOM 689 N N . SER A 1 88 ? -11.767 16.646 17.861 1.00 60.06 88 SER A N 1
ATOM 690 C CA . SER A 1 88 ? -12.296 18.017 17.800 1.00 60.06 88 SER A CA 1
ATOM 691 C C . SER A 1 88 ? -13.758 18.138 18.252 1.00 60.06 88 SER A C 1
ATOM 693 O O . SER A 1 88 ? -14.152 19.203 18.726 1.00 60.06 88 SER A O 1
ATOM 695 N N . GLN A 1 89 ? -14.552 17.062 18.175 1.00 56.88 89 GLN A N 1
ATOM 696 C CA . GLN A 1 89 ? -15.950 17.049 18.629 1.00 56.88 89 GLN A CA 1
ATOM 697 C C . GLN A 1 89 ? -16.129 16.636 20.101 1.00 56.88 89 GLN A C 1
ATOM 699 O O . GLN A 1 89 ? -17.107 17.041 20.730 1.00 56.88 89 GLN A O 1
ATOM 704 N N . ASN A 1 90 ? -15.176 15.909 20.694 1.00 50.06 90 ASN A N 1
ATOM 705 C CA . ASN A 1 90 ? -15.266 15.430 22.075 1.00 50.06 90 ASN A CA 1
ATOM 706 C C . ASN A 1 90 ? -14.451 16.280 23.065 1.00 50.06 90 ASN A C 1
ATOM 708 O O . ASN A 1 90 ? -13.419 15.858 23.584 1.00 50.06 90 ASN A O 1
ATOM 712 N N . ARG A 1 91 ? -14.991 17.448 23.442 1.00 51.38 91 ARG A N 1
ATOM 713 C CA . ARG A 1 91 ? -14.802 17.954 24.817 1.00 51.38 91 ARG A CA 1
ATOM 714 C C . ARG A 1 91 ? -15.663 17.061 25.725 1.00 51.38 91 ARG A C 1
ATOM 716 O O . ARG A 1 91 ? -16.866 16.961 25.482 1.00 51.38 91 ARG A O 1
ATOM 723 N N . PRO A 1 92 ? -15.097 16.365 26.723 1.00 48.38 92 PRO A N 1
ATOM 724 C CA . PRO A 1 92 ? -15.757 15.222 27.338 1.00 48.38 92 PRO A CA 1
ATOM 725 C C . PRO A 1 92 ? -16.978 15.679 28.135 1.00 48.38 92 PRO A C 1
ATOM 727 O O . PRO A 1 92 ? -16.855 16.485 29.055 1.00 48.38 92 PRO A O 1
ATOM 730 N N . LYS A 1 93 ? -18.159 15.145 27.799 1.00 52.38 93 LYS A N 1
ATOM 731 C CA . LYS A 1 93 ? -19.340 15.258 28.663 1.00 52.38 93 LYS A CA 1
ATOM 732 C C . LYS A 1 93 ? -19.888 13.953 29.209 1.00 52.38 93 LYS A C 1
ATOM 734 O O . LYS A 1 93 ? -20.679 14.073 30.121 1.00 52.38 93 LYS A O 1
ATOM 739 N N . ASN A 1 94 ? -19.481 12.762 28.756 1.00 45.19 94 ASN A N 1
ATOM 740 C CA . ASN A 1 94 ? -19.697 11.498 29.485 1.00 45.19 94 ASN A CA 1
ATOM 741 C C . ASN A 1 94 ? -18.930 10.340 28.821 1.00 45.19 94 ASN A C 1
ATOM 743 O O . ASN A 1 94 ? -19.051 10.106 27.622 1.00 45.19 94 ASN A O 1
ATOM 747 N N . GLY A 1 95 ? -18.122 9.623 29.605 1.00 49.19 95 GLY A N 1
ATOM 748 C CA . GLY A 1 95 ? -17.151 8.628 29.139 1.00 49.19 95 GLY A CA 1
ATOM 749 C C . GLY A 1 95 ? -17.728 7.261 28.768 1.00 49.19 95 GLY A C 1
ATOM 750 O O . GLY A 1 95 ? -17.499 6.293 29.488 1.00 49.19 95 GLY A O 1
ATOM 751 N N . LYS A 1 96 ? -18.428 7.152 27.632 1.00 49.72 96 LYS A N 1
ATOM 752 C CA . LYS A 1 96 ? -18.802 5.849 27.047 1.00 49.72 96 LYS A CA 1
ATOM 753 C C . LYS A 1 96 ? -18.790 5.840 25.513 1.00 49.72 96 LYS A C 1
ATOM 755 O O . LYS A 1 96 ? -19.800 5.523 24.908 1.00 49.72 96 LYS A O 1
ATOM 760 N N . GLU A 1 97 ? -17.648 6.100 24.879 1.00 48.75 97 GLU A N 1
ATOM 761 C CA . GLU A 1 97 ? -17.419 5.739 23.467 1.00 48.75 97 GLU A CA 1
ATOM 762 C C . GLU A 1 97 ? -15.937 5.393 23.245 1.00 48.75 97 GLU A C 1
ATOM 764 O O . GLU A 1 97 ? -15.124 6.260 22.949 1.00 48.75 97 GLU A O 1
ATOM 769 N N . ALA A 1 98 ? -15.558 4.123 23.428 1.00 49.78 98 ALA A N 1
ATOM 770 C CA . ALA A 1 98 ? -14.177 3.660 23.209 1.00 49.78 98 ALA A CA 1
ATOM 771 C C . ALA A 1 98 ? -14.066 2.402 22.326 1.00 49.78 98 ALA A C 1
ATOM 773 O O . ALA A 1 98 ? -12.970 1.951 22.032 1.00 49.78 98 ALA A O 1
ATOM 774 N N . VAL A 1 99 ? -15.179 1.813 21.871 1.00 48.34 99 VAL A N 1
ATOM 775 C CA . VAL A 1 99 ? -15.147 0.464 21.263 1.00 48.34 99 VAL A CA 1
ATOM 776 C C . VAL A 1 99 ? -14.891 0.486 19.745 1.00 48.34 99 VAL A C 1
ATOM 778 O O . VAL A 1 99 ? -14.330 -0.460 19.194 1.00 48.34 99 VAL A O 1
ATOM 781 N N . ALA A 1 100 ? -15.277 1.557 19.042 1.00 47.53 100 ALA A N 1
ATOM 782 C CA . ALA A 1 100 ? -15.132 1.652 17.582 1.00 47.53 100 ALA A CA 1
ATOM 783 C C . ALA A 1 100 ? -13.756 2.180 17.130 1.00 47.53 100 ALA A C 1
ATOM 785 O O . ALA A 1 100 ? -13.286 1.840 16.042 1.00 47.53 100 ALA A O 1
A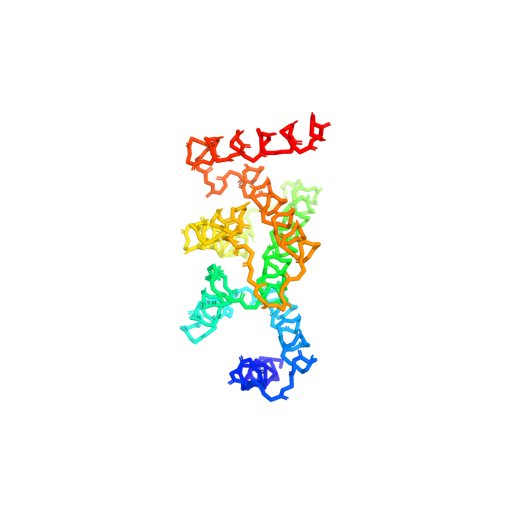TOM 786 N N . THR A 1 101 ? -13.108 2.997 17.958 1.00 52.53 101 THR A N 1
ATOM 787 C CA . THR A 1 101 ? -11.753 3.520 17.732 1.00 52.53 101 THR A CA 1
ATOM 788 C C . THR A 1 101 ? -10.691 2.438 17.928 1.00 52.53 101 THR A C 1
ATOM 790 O O . THR A 1 101 ? -9.763 2.350 17.126 1.00 52.53 101 THR A O 1
ATOM 793 N N . ASP A 1 102 ? -10.882 1.551 18.906 1.00 52.41 102 ASP A N 1
ATOM 794 C CA . ASP A 1 102 ? -9.905 0.522 19.287 1.00 52.41 102 ASP A CA 1
ATOM 795 C C . ASP A 1 102 ? -9.708 -0.554 18.200 1.00 52.41 102 ASP A C 1
ATOM 797 O O . ASP A 1 102 ? -8.589 -0.875 17.795 1.00 52.41 102 ASP A O 1
ATOM 801 N N . ARG A 1 103 ? -10.808 -1.044 17.608 1.00 53.75 103 ARG A N 1
ATOM 802 C CA . ARG A 1 103 ? -10.751 -2.035 16.512 1.00 53.75 103 ARG A CA 1
ATOM 803 C C . ARG A 1 103 ? -10.083 -1.495 15.250 1.00 53.75 103 ARG A C 1
ATOM 805 O O . ARG A 1 103 ? -9.468 -2.252 14.509 1.00 53.75 103 ARG A O 1
ATOM 812 N N . VAL A 1 104 ? -10.211 -0.202 14.986 1.00 55.94 104 VAL A N 1
ATOM 813 C CA . VAL A 1 104 ? -9.701 0.412 13.755 1.00 55.94 104 VAL A CA 1
ATOM 814 C C . VAL A 1 104 ? -8.202 0.714 13.893 1.00 55.94 104 VAL A C 1
ATOM 816 O O . VAL A 1 104 ? -7.449 0.341 13.001 1.00 55.94 104 VAL A O 1
ATOM 819 N N . SER A 1 105 ? -7.753 1.140 15.082 1.00 67.25 105 SER A N 1
ATOM 820 C CA . SER A 1 105 ? -6.327 1.201 15.456 1.00 67.25 105 SER A CA 1
ATOM 821 C C . SER A 1 105 ? -5.614 -0.161 15.338 1.00 67.25 105 SER A C 1
ATOM 823 O O . SER A 1 105 ? -4.485 -0.253 14.845 1.00 67.25 105 SER A O 1
ATOM 825 N N . SER A 1 106 ? -6.299 -1.254 15.709 1.00 72.62 106 SER A N 1
ATOM 826 C CA . SER A 1 106 ? -5.748 -2.611 15.564 1.00 72.62 106 SER A CA 1
ATOM 827 C C . SER A 1 106 ? -5.524 -3.016 14.100 1.00 72.62 106 SER A C 1
ATOM 829 O O . SER A 1 106 ? -4.548 -3.699 13.793 1.00 72.62 106 SER A O 1
ATOM 831 N N . MET A 1 107 ? -6.362 -2.526 13.177 1.00 77.50 107 MET A N 1
ATOM 832 C CA . MET A 1 107 ? -6.223 -2.792 11.742 1.00 77.50 107 MET A CA 1
ATOM 833 C C . MET A 1 107 ? -5.086 -1.990 11.109 1.00 77.50 107 MET A C 1
ATOM 835 O O . MET A 1 107 ? -4.333 -2.556 10.319 1.00 77.50 107 MET A O 1
ATOM 839 N N . SER A 1 108 ? -4.920 -0.709 11.459 1.00 82.19 108 SER A N 1
ATOM 840 C CA . SER A 1 108 ? -3.779 0.098 10.990 1.00 82.19 108 SER A CA 1
ATOM 841 C C . SER A 1 108 ? -2.459 -0.521 11.441 1.00 82.19 108 SER A C 1
ATOM 843 O O . SER A 1 108 ? -1.505 -0.591 10.671 1.00 82.19 108 SER A O 1
ATOM 845 N N . THR A 1 109 ? -2.431 -1.019 12.680 1.00 82.12 109 THR A N 1
ATOM 846 C CA . THR A 1 109 ? -1.268 -1.698 13.258 1.00 82.12 109 THR A CA 1
ATOM 847 C C . THR A 1 109 ? -0.982 -3.025 12.552 1.00 82.12 109 THR A C 1
ATOM 849 O O . THR A 1 109 ? 0.169 -3.300 12.226 1.00 82.12 109 THR A O 1
ATOM 852 N N . ALA A 1 110 ? -2.008 -3.837 12.268 1.00 80.81 110 ALA A N 1
ATOM 853 C CA . ALA A 1 110 ? -1.844 -5.080 11.510 1.00 80.81 110 ALA A CA 1
ATOM 854 C C . ALA A 1 110 ? -1.320 -4.806 10.092 1.00 80.81 110 ALA A C 1
ATOM 856 O O . ALA A 1 110 ? -0.346 -5.416 9.667 1.00 80.81 110 ALA A O 1
ATOM 857 N N . LEU A 1 111 ? -1.884 -3.814 9.396 1.00 83.88 111 LEU A N 1
ATOM 858 C CA . LEU A 1 111 ? -1.422 -3.395 8.071 1.00 83.88 111 LEU A CA 1
ATOM 859 C C . LEU A 1 111 ? 0.061 -2.995 8.099 1.00 83.88 111 LEU A C 1
ATOM 861 O O . LEU A 1 111 ? 0.859 -3.502 7.309 1.00 83.88 111 LEU A O 1
ATOM 865 N N . ALA A 1 112 ? 0.434 -2.124 9.039 1.00 84.31 112 ALA A N 1
ATOM 866 C CA . ALA A 1 112 ? 1.798 -1.630 9.188 1.00 84.31 112 ALA A CA 1
ATOM 867 C C . ALA A 1 112 ? 2.798 -2.694 9.662 1.00 84.31 112 ALA A C 1
ATOM 869 O O . ALA A 1 112 ? 3.995 -2.506 9.487 1.00 84.31 112 ALA A O 1
ATOM 870 N N . ASN A 1 113 ? 2.361 -3.805 10.251 1.00 84.88 113 ASN A N 1
ATOM 871 C CA . ASN A 1 113 ? 3.269 -4.882 10.643 1.00 84.88 113 ASN A CA 1
ATOM 872 C C . ASN A 1 113 ? 3.362 -5.977 9.577 1.00 84.88 113 ASN A C 1
ATOM 874 O O . ASN A 1 113 ? 4.466 -6.410 9.248 1.00 84.88 113 ASN A O 1
ATOM 878 N N . ASP A 1 114 ? 2.232 -6.379 8.995 1.00 88.25 114 ASP A N 1
ATOM 879 C CA . ASP A 1 114 ? 2.145 -7.556 8.125 1.00 88.25 114 ASP A CA 1
ATOM 880 C C . ASP A 1 114 ? 2.594 -7.279 6.685 1.00 88.25 114 ASP A C 1
ATOM 882 O O . ASP A 1 114 ? 3.047 -8.199 5.990 1.00 88.25 114 ASP A O 1
ATOM 886 N N . PHE A 1 115 ? 2.466 -6.024 6.236 1.00 90.38 115 PHE A N 1
ATOM 887 C CA . PHE A 1 115 ? 2.753 -5.613 4.859 1.00 90.38 115 PHE A CA 1
ATOM 888 C C . PHE A 1 115 ? 3.930 -4.646 4.734 1.00 90.38 115 PHE A C 1
ATOM 890 O O . PHE A 1 115 ? 4.363 -4.386 3.615 1.00 90.38 115 PHE A O 1
ATOM 897 N N . LEU A 1 116 ? 4.493 -4.140 5.839 1.00 90.75 116 LEU A N 1
ATOM 898 C CA . LEU A 1 116 ? 5.572 -3.148 5.780 1.00 90.75 116 LEU A CA 1
ATOM 899 C C . LEU A 1 116 ? 6.784 -3.632 4.989 1.00 90.75 116 LEU A C 1
ATOM 901 O O . LEU A 1 116 ? 7.302 -2.854 4.208 1.00 90.75 116 LEU A O 1
ATOM 905 N N . GLY A 1 117 ? 7.192 -4.898 5.116 1.00 90.50 117 GLY A N 1
ATOM 906 C CA . GLY A 1 117 ? 8.287 -5.436 4.296 1.00 90.50 117 GLY A CA 1
ATOM 907 C C . GLY A 1 117 ? 8.033 -5.260 2.795 1.00 90.50 117 GLY A C 1
ATOM 908 O O . GLY A 1 117 ? 8.853 -4.681 2.100 1.00 90.50 117 GLY A O 1
ATOM 909 N N . LEU A 1 118 ? 6.839 -5.631 2.329 1.00 92.12 118 LEU A N 1
ATOM 910 C CA . LEU A 1 118 ? 6.457 -5.535 0.916 1.00 92.12 118 LEU A CA 1
ATOM 911 C C . LEU A 1 118 ? 6.308 -4.081 0.446 1.00 92.12 118 LEU A C 1
ATOM 913 O O . LEU A 1 118 ? 6.650 -3.747 -0.683 1.00 92.12 118 LEU A O 1
ATOM 917 N N . ILE A 1 119 ? 5.809 -3.201 1.320 1.00 91.94 119 ILE A N 1
ATOM 918 C CA . ILE A 1 119 ? 5.728 -1.762 1.039 1.00 91.94 119 ILE A CA 1
ATOM 919 C C . ILE A 1 119 ? 7.139 -1.178 0.880 1.00 91.94 119 ILE A C 1
ATOM 921 O O . ILE A 1 119 ? 7.365 -0.357 -0.004 1.00 91.94 119 ILE A O 1
ATOM 925 N N . LEU A 1 120 ? 8.089 -1.603 1.717 1.00 91.19 120 LEU A N 1
ATOM 926 C CA . LEU A 1 120 ? 9.480 -1.166 1.634 1.00 91.19 120 LEU A CA 1
ATOM 927 C C . LEU A 1 120 ? 10.172 -1.706 0.385 1.00 91.19 120 LEU A C 1
ATOM 929 O O . LEU A 1 120 ? 10.865 -0.948 -0.287 1.00 91.19 120 LEU A O 1
ATOM 933 N N . ASP A 1 121 ? 9.929 -2.964 0.025 1.00 90.50 121 ASP A N 1
ATOM 934 C CA . ASP A 1 121 ? 10.448 -3.550 -1.213 1.00 90.50 121 ASP A CA 1
ATOM 935 C C . ASP A 1 121 ? 9.947 -2.774 -2.446 1.00 90.50 121 ASP A C 1
ATOM 937 O O . ASP A 1 121 ? 10.712 -2.506 -3.372 1.00 90.50 121 ASP A O 1
ATOM 941 N N . ALA A 1 122 ? 8.695 -2.303 -2.429 1.00 90.00 122 ALA A N 1
ATOM 942 C CA . ALA A 1 122 ? 8.127 -1.480 -3.499 1.00 90.00 122 ALA A CA 1
ATOM 943 C C . ALA A 1 122 ? 8.790 -0.091 -3.653 1.00 90.00 122 ALA A C 1
ATOM 945 O O . ALA A 1 122 ? 8.666 0.528 -4.712 1.00 90.00 122 ALA A O 1
ATOM 946 N N . MET A 1 123 ? 9.526 0.404 -2.646 1.00 89.12 123 MET A N 1
ATOM 947 C CA . MET A 1 123 ? 10.350 1.620 -2.779 1.00 89.12 123 MET A CA 1
ATOM 948 C C . MET A 1 123 ? 11.586 1.383 -3.660 1.00 89.12 123 MET A C 1
ATOM 950 O O . MET A 1 123 ? 12.111 2.320 -4.264 1.00 89.12 123 MET A O 1
ATOM 954 N N . PHE A 1 124 ? 12.022 0.130 -3.786 1.00 85.56 124 PHE A N 1
ATOM 955 C CA . PHE A 1 124 ? 13.186 -0.275 -4.568 1.00 85.56 124 PHE A CA 1
ATOM 956 C C . PHE A 1 124 ? 12.756 -1.236 -5.679 1.00 85.56 124 PHE A C 1
ATOM 958 O O . PHE A 1 124 ? 13.101 -2.419 -5.642 1.00 85.56 124 PHE A O 1
ATOM 965 N N . PRO A 1 125 ? 11.994 -0.754 -6.682 1.00 71.25 125 PRO A N 1
ATOM 966 C CA . PRO A 1 125 ? 11.535 -1.610 -7.764 1.00 71.25 125 PRO A CA 1
ATOM 967 C C . PRO A 1 125 ? 12.738 -2.269 -8.449 1.00 71.25 125 PRO A C 1
ATOM 969 O O . PRO A 1 125 ? 13.707 -1.594 -8.805 1.00 71.25 125 PRO A O 1
ATOM 972 N N . MET A 1 126 ? 12.674 -3.595 -8.606 1.00 68.56 126 MET A N 1
ATOM 973 C CA . MET A 1 126 ? 13.742 -4.391 -9.215 1.00 68.56 126 MET A CA 1
ATOM 974 C C . MET A 1 126 ? 14.051 -3.956 -10.658 1.00 68.56 126 MET A C 1
ATOM 976 O O . MET A 1 126 ? 13.304 -3.200 -11.284 1.00 68.56 126 MET A O 1
ATOM 980 N N . ALA A 1 127 ? 15.174 -4.474 -11.170 1.00 65.56 127 ALA A N 1
ATOM 981 C CA . ALA A 1 127 ? 15.721 -4.230 -12.502 1.00 65.56 127 ALA A CA 1
ATOM 982 C C . ALA A 1 127 ? 14.655 -4.148 -13.620 1.00 65.56 127 ALA A C 1
ATOM 984 O O . ALA A 1 127 ? 13.623 -4.826 -13.554 1.00 65.56 127 ALA A O 1
ATOM 985 N N . PRO A 1 128 ? 14.903 -3.337 -14.667 1.00 66.69 128 PRO A N 1
ATOM 986 C CA . PRO A 1 128 ? 13.938 -3.095 -15.729 1.00 66.69 128 PRO A CA 1
ATOM 987 C C . PRO A 1 128 ? 13.421 -4.393 -16.350 1.00 66.69 128 PRO A C 1
ATOM 989 O O . PRO A 1 128 ? 14.191 -5.236 -16.803 1.00 66.69 128 PRO A O 1
ATOM 992 N N . ARG A 1 129 ? 12.092 -4.529 -16.383 1.00 69.50 129 ARG A N 1
ATOM 993 C CA . ARG A 1 129 ? 11.399 -5.670 -16.985 1.00 69.50 129 ARG A CA 1
ATOM 994 C C . ARG A 1 129 ? 10.841 -5.318 -18.358 1.00 69.50 129 ARG A C 1
ATOM 996 O O . ARG A 1 129 ? 10.353 -4.195 -18.531 1.00 69.50 129 ARG A O 1
ATOM 1003 N N . PRO A 1 130 ? 10.830 -6.270 -19.306 1.00 70.50 130 PRO A N 1
ATOM 1004 C CA . PRO A 1 130 ? 10.125 -6.101 -20.569 1.00 70.50 130 PRO A CA 1
ATOM 1005 C C . PRO A 1 130 ? 8.650 -5.764 -20.312 1.00 70.50 130 PRO A C 1
ATOM 1007 O O . PRO A 1 130 ? 7.991 -6.431 -19.520 1.00 70.50 130 PRO A O 1
ATOM 1010 N N . GLY A 1 131 ? 8.137 -4.716 -20.958 1.00 73.31 131 GLY A N 1
ATOM 1011 C CA . GLY A 1 131 ? 6.729 -4.312 -20.852 1.00 73.31 131 GLY A CA 1
ATOM 1012 C C . GLY A 1 131 ? 6.373 -3.394 -19.675 1.00 73.31 131 GLY A C 1
ATOM 1013 O O . GLY A 1 131 ? 5.266 -2.865 -19.660 1.00 73.31 131 GLY A O 1
ATOM 1014 N N . ILE A 1 132 ? 7.292 -3.128 -18.737 1.00 78.75 132 ILE A N 1
ATOM 1015 C CA . ILE A 1 132 ? 7.071 -2.162 -17.650 1.00 78.75 132 ILE A CA 1
ATOM 1016 C C . ILE A 1 132 ? 7.874 -0.891 -17.919 1.00 78.75 132 ILE A C 1
ATOM 1018 O O . ILE A 1 132 ? 9.109 -0.897 -17.906 1.00 78.75 132 ILE A O 1
ATOM 1022 N N . SER A 1 133 ? 7.165 0.221 -18.117 1.00 84.00 133 SER A N 1
ATOM 1023 C CA . SER A 1 133 ? 7.805 1.526 -18.293 1.00 84.00 133 SER A CA 1
ATOM 1024 C C . SER A 1 133 ? 8.466 2.003 -16.999 1.00 84.00 133 SER A C 1
ATOM 1026 O O . SER A 1 133 ? 7.975 1.751 -15.898 1.00 84.00 133 SER A O 1
ATOM 1028 N N . GLU A 1 134 ? 9.559 2.750 -17.131 1.00 83.94 134 GLU A N 1
ATOM 1029 C CA . GLU A 1 134 ? 10.230 3.407 -16.004 1.00 83.94 134 GLU A CA 1
ATOM 1030 C C . GLU A 1 134 ? 9.266 4.299 -15.212 1.00 83.94 134 GLU A C 1
ATOM 1032 O O . GLU A 1 134 ? 9.117 4.128 -14.007 1.00 83.94 134 GLU A O 1
ATOM 1037 N N . LYS A 1 135 ? 8.445 5.083 -15.921 1.00 85.81 135 LYS A N 1
ATOM 1038 C CA . LYS A 1 135 ? 7.381 5.907 -15.329 1.00 85.81 135 LYS A CA 1
ATOM 1039 C C . LYS A 1 135 ? 6.410 5.121 -14.443 1.00 85.81 135 LYS A C 1
ATOM 1041 O O . LYS A 1 135 ? 5.888 5.669 -13.478 1.00 85.81 135 LYS A O 1
ATOM 1046 N N . GLN A 1 136 ? 6.092 3.866 -14.771 1.00 84.88 136 GLN A N 1
ATOM 1047 C CA . GLN A 1 136 ? 5.226 3.044 -13.916 1.00 84.88 136 GLN A CA 1
ATOM 1048 C C . GLN A 1 136 ? 5.946 2.613 -12.638 1.00 84.88 136 GLN A C 1
ATOM 1050 O O . GLN A 1 136 ? 5.334 2.663 -11.573 1.00 84.88 136 GLN A O 1
ATOM 1055 N N . ARG A 1 137 ? 7.230 2.245 -12.727 1.00 85.75 137 ARG A N 1
ATOM 1056 C CA . ARG A 1 137 ? 8.049 1.908 -11.552 1.00 85.75 137 ARG A CA 1
ATOM 1057 C C . ARG A 1 137 ? 8.199 3.105 -10.619 1.00 85.75 137 ARG A C 1
ATOM 1059 O O . ARG A 1 137 ? 7.992 2.956 -9.419 1.00 85.75 137 ARG A O 1
ATOM 1066 N N . ASP A 1 138 ? 8.448 4.289 -11.169 1.00 88.00 138 ASP A N 1
ATOM 1067 C CA . ASP A 1 138 ? 8.579 5.519 -10.382 1.00 88.00 138 ASP A CA 1
ATOM 1068 C C . ASP A 1 138 ? 7.278 5.872 -9.661 1.00 88.00 138 ASP A C 1
ATOM 1070 O O . ASP A 1 138 ? 7.293 6.309 -8.514 1.00 88.00 138 ASP A O 1
ATOM 1074 N N . ARG A 1 139 ? 6.124 5.626 -10.296 1.00 90.31 139 ARG A N 1
ATOM 1075 C CA . ARG A 1 139 ? 4.817 5.817 -9.652 1.00 90.31 139 ARG A CA 1
ATOM 1076 C C . ARG A 1 139 ? 4.599 4.863 -8.483 1.00 90.31 139 ARG A C 1
ATOM 1078 O O . ARG A 1 139 ? 4.075 5.300 -7.463 1.00 90.31 139 ARG A O 1
ATOM 1085 N N . VAL A 1 140 ? 4.978 3.592 -8.624 1.00 91.00 140 VAL A N 1
ATOM 1086 C CA . VAL A 1 140 ? 4.913 2.616 -7.522 1.00 91.00 140 VAL A CA 1
ATOM 1087 C C . VAL A 1 140 ? 5.834 3.051 -6.385 1.00 91.00 140 VAL A C 1
ATOM 1089 O O . VAL A 1 140 ? 5.376 3.139 -5.247 1.00 91.00 140 VAL A O 1
ATOM 1092 N N . ARG A 1 141 ? 7.086 3.417 -6.698 1.00 91.12 141 ARG A N 1
ATOM 1093 C CA . ARG A 1 141 ? 8.054 3.935 -5.720 1.00 91.12 141 ARG A CA 1
ATOM 1094 C C . ARG A 1 141 ? 7.498 5.144 -4.971 1.00 91.12 141 ARG A C 1
ATOM 1096 O O . ARG A 1 141 ? 7.468 5.138 -3.744 1.00 91.12 141 ARG A O 1
ATOM 1103 N N . ALA A 1 142 ? 7.041 6.167 -5.691 1.00 91.50 142 ALA A N 1
ATOM 1104 C CA . ALA A 1 142 ? 6.524 7.397 -5.096 1.00 91.50 142 ALA A CA 1
ATOM 1105 C C . ALA A 1 142 ? 5.320 7.129 -4.178 1.00 91.50 142 ALA A C 1
ATOM 1107 O O . ALA A 1 142 ? 5.219 7.702 -3.093 1.00 91.50 142 ALA A O 1
ATOM 1108 N N . GLU A 1 143 ? 4.426 6.224 -4.581 1.00 93.56 143 GLU A N 1
ATOM 1109 C CA . GLU A 1 143 ? 3.279 5.840 -3.762 1.00 93.56 143 GLU A CA 1
ATOM 1110 C C . GLU A 1 143 ? 3.702 5.058 -2.507 1.00 93.56 143 GLU A C 1
ATOM 1112 O O . GLU A 1 143 ? 3.188 5.328 -1.421 1.00 93.56 143 GLU A O 1
ATOM 1117 N N . ALA A 1 144 ? 4.669 4.142 -2.624 1.00 94.06 144 ALA A N 1
ATOM 1118 C CA . ALA A 1 144 ? 5.221 3.400 -1.493 1.00 94.06 144 ALA A CA 1
ATOM 1119 C C . ALA A 1 144 ? 5.887 4.335 -0.469 1.00 94.06 144 ALA A C 1
ATOM 1121 O O . ALA A 1 144 ? 5.602 4.247 0.726 1.00 94.06 144 ALA A O 1
ATOM 1122 N N . VAL A 1 145 ? 6.695 5.297 -0.933 1.00 93.62 145 VAL A N 1
ATOM 1123 C CA . VAL A 1 145 ? 7.307 6.334 -0.084 1.00 93.62 145 VAL A CA 1
ATOM 1124 C C . VAL A 1 145 ? 6.234 7.165 0.624 1.00 93.62 145 VAL A C 1
ATOM 1126 O O . VAL A 1 145 ? 6.308 7.374 1.837 1.00 93.62 145 VAL A O 1
ATOM 1129 N N . ALA A 1 146 ? 5.201 7.604 -0.104 1.00 93.44 146 ALA A N 1
ATOM 1130 C CA . ALA A 1 146 ? 4.099 8.368 0.474 1.00 93.44 146 ALA A CA 1
ATOM 1131 C C . ALA A 1 146 ? 3.355 7.569 1.558 1.00 93.44 146 ALA A C 1
ATOM 1133 O O . ALA A 1 146 ? 3.050 8.107 2.623 1.00 93.44 146 ALA A O 1
ATOM 1134 N N . LEU A 1 147 ? 3.102 6.279 1.321 1.00 93.56 147 LEU A N 1
ATOM 1135 C CA . LEU A 1 147 ? 2.478 5.390 2.298 1.00 93.56 147 LEU A CA 1
ATOM 1136 C C . LEU A 1 147 ? 3.348 5.221 3.553 1.00 93.56 147 LEU A C 1
ATOM 1138 O O . LEU A 1 147 ? 2.838 5.348 4.667 1.00 93.56 147 LEU A O 1
ATOM 1142 N N . VAL A 1 148 ? 4.657 5.007 3.398 1.00 93.56 148 VAL A N 1
ATOM 1143 C CA . VAL A 1 148 ? 5.598 4.921 4.529 1.00 93.56 148 VAL A CA 1
ATOM 1144 C C . VAL A 1 148 ? 5.597 6.206 5.356 1.00 93.56 148 VAL A C 1
ATOM 1146 O O . VAL A 1 148 ? 5.596 6.142 6.587 1.00 93.56 148 VAL A O 1
ATOM 1149 N N . ALA A 1 149 ? 5.518 7.374 4.713 1.00 91.50 149 ALA A N 1
ATOM 1150 C CA . ALA A 1 149 ? 5.391 8.641 5.425 1.00 91.50 149 ALA A CA 1
ATOM 1151 C C . ALA A 1 149 ? 4.112 8.692 6.283 1.00 91.50 149 ALA A C 1
ATOM 1153 O O . ALA A 1 149 ? 4.155 9.165 7.420 1.00 91.50 149 ALA A O 1
ATOM 1154 N N . VAL A 1 150 ? 2.980 8.163 5.797 1.00 91.19 150 VAL A N 1
ATOM 1155 C CA . VAL A 1 150 ? 1.748 8.052 6.603 1.00 91.19 150 VAL A CA 1
ATOM 1156 C C . VAL A 1 150 ? 1.949 7.115 7.796 1.00 91.19 150 VAL A C 1
ATOM 1158 O O . VAL A 1 150 ? 1.627 7.488 8.923 1.00 91.19 150 VAL A O 1
ATOM 1161 N N . VAL A 1 151 ? 2.539 5.938 7.573 1.00 91.31 151 VAL A N 1
ATOM 1162 C CA . VAL A 1 151 ? 2.831 4.948 8.625 1.00 91.31 151 VAL A CA 1
ATOM 1163 C C . VAL A 1 151 ? 3.704 5.551 9.735 1.00 91.31 151 VAL A C 1
ATOM 1165 O O . VAL A 1 151 ? 3.412 5.364 10.919 1.00 91.31 151 VAL A O 1
ATOM 1168 N N . LEU A 1 152 ? 4.735 6.319 9.367 1.00 90.44 152 LEU A N 1
ATOM 1169 C CA . LEU A 1 152 ? 5.626 7.004 10.307 1.00 90.44 152 LEU A CA 1
ATOM 1170 C C . LEU A 1 152 ? 4.933 8.131 11.074 1.00 90.44 152 LEU A C 1
ATOM 1172 O O . LEU A 1 152 ? 5.057 8.191 12.295 1.00 90.44 152 LEU A O 1
ATOM 1176 N N . ARG A 1 153 ? 4.172 8.998 10.391 1.00 88.44 153 ARG A N 1
ATOM 1177 C CA . ARG A 1 153 ? 3.423 10.090 11.046 1.00 88.44 153 ARG A CA 1
ATOM 1178 C C . ARG A 1 153 ? 2.445 9.567 12.093 1.00 88.44 153 ARG A C 1
ATOM 1180 O O . ARG A 1 153 ? 2.253 10.212 13.118 1.00 88.44 153 ARG A O 1
ATOM 1187 N N . ARG A 1 154 ? 1.855 8.397 11.845 1.00 85.06 154 ARG A N 1
ATOM 1188 C CA . ARG A 1 154 ? 0.925 7.735 12.766 1.00 85.06 154 ARG A CA 1
ATOM 1189 C C . ARG A 1 154 ? 1.611 6.922 13.868 1.00 85.06 154 ARG A C 1
ATOM 1191 O O . ARG A 1 154 ? 0.919 6.374 14.719 1.00 85.06 154 ARG A O 1
ATOM 1198 N N . GLY A 1 155 ? 2.941 6.815 13.860 1.00 87.62 155 GLY A N 1
ATOM 1199 C CA . GLY A 1 155 ? 3.685 6.027 14.845 1.00 87.62 155 GLY A CA 1
ATOM 1200 C C . GLY A 1 155 ? 3.389 4.525 14.785 1.00 87.62 155 GLY A C 1
ATOM 1201 O O . GLY A 1 155 ? 3.556 3.833 15.784 1.00 87.62 155 GLY A O 1
ATOM 1202 N N . LEU A 1 156 ? 2.944 4.012 13.630 1.00 88.44 156 LEU A N 1
ATOM 1203 C CA . LEU A 1 156 ? 2.566 2.600 13.465 1.00 88.44 156 LEU A CA 1
ATOM 1204 C C . LEU A 1 156 ? 3.780 1.666 13.350 1.00 88.44 156 LEU A C 1
ATOM 1206 O O . LEU A 1 156 ? 3.639 0.449 13.426 1.00 88.44 156 LEU A O 1
ATOM 1210 N N . THR A 1 157 ? 4.976 2.224 13.156 1.00 89.31 157 THR A N 1
ATOM 1211 C CA . THR A 1 157 ? 6.239 1.484 13.148 1.00 89.31 157 THR A CA 1
ATOM 1212 C C . THR A 1 157 ? 7.352 2.312 13.779 1.00 89.31 157 THR A C 1
ATOM 1214 O O . THR A 1 157 ? 7.292 3.542 13.820 1.00 89.31 157 THR A O 1
ATOM 1217 N N . ALA A 1 158 ? 8.392 1.631 14.253 1.00 87.19 158 ALA A N 1
ATOM 1218 C CA . ALA A 1 158 ? 9.574 2.270 14.811 1.00 87.19 158 ALA A CA 1
ATOM 1219 C C . ALA A 1 158 ? 10.399 2.938 13.687 1.00 87.19 158 ALA A C 1
ATOM 1221 O O . ALA A 1 158 ? 10.786 2.242 12.741 1.00 87.19 158 ALA A O 1
ATOM 1222 N N . PRO A 1 159 ? 10.730 4.243 13.777 1.00 87.19 159 PRO A N 1
ATOM 1223 C CA . PRO A 1 159 ? 11.460 4.958 12.725 1.00 87.19 159 PRO A CA 1
ATOM 1224 C C . PRO A 1 159 ? 12.792 4.310 12.333 1.00 87.19 159 PRO A C 1
ATOM 1226 O O . PRO A 1 159 ? 13.178 4.338 11.167 1.00 87.19 159 PRO A O 1
ATOM 1229 N N . GLN A 1 160 ? 13.469 3.657 13.281 1.00 89.31 160 GLN A N 1
ATOM 1230 C CA . GLN A 1 160 ? 14.746 2.974 13.060 1.00 89.31 160 GLN A CA 1
ATOM 1231 C C . GLN A 1 160 ? 14.641 1.841 12.028 1.00 89.31 160 GLN A C 1
ATOM 1233 O O . GLN A 1 160 ? 15.628 1.528 11.371 1.00 89.31 160 GLN A O 1
ATOM 1238 N N . ARG A 1 161 ? 13.450 1.246 11.852 1.00 85.19 161 ARG A N 1
ATOM 1239 C CA . ARG A 1 161 ? 13.208 0.178 10.865 1.00 85.19 161 ARG A CA 1
ATOM 1240 C C . ARG A 1 161 ? 13.130 0.693 9.428 1.00 85.19 161 ARG A C 1
ATOM 1242 O O . ARG A 1 161 ? 13.246 -0.101 8.504 1.00 85.19 161 ARG A O 1
ATOM 1249 N N . VAL A 1 162 ? 12.898 1.991 9.247 1.00 87.81 162 VAL A N 1
ATOM 1250 C CA . VAL A 1 162 ? 12.562 2.605 7.952 1.00 87.81 162 VAL A CA 1
ATOM 1251 C C . VAL A 1 162 ? 13.561 3.680 7.533 1.00 87.81 162 VAL A C 1
ATOM 1253 O O . VAL A 1 162 ? 13.764 3.895 6.343 1.00 87.81 162 VAL A O 1
ATOM 1256 N N . ALA A 1 163 ? 14.229 4.323 8.493 1.00 85.81 163 ALA A N 1
ATOM 1257 C CA . ALA A 1 163 ? 15.168 5.412 8.241 1.00 85.81 163 ALA A CA 1
ATOM 1258 C C . ALA A 1 163 ? 16.312 5.060 7.264 1.00 85.81 163 ALA A C 1
ATOM 1260 O O . ALA A 1 163 ? 16.540 5.856 6.354 1.00 85.81 163 ALA A O 1
ATOM 1261 N N . PRO A 1 164 ? 16.993 3.895 7.356 1.00 86.06 164 PRO A N 1
ATOM 1262 C CA . PRO A 1 164 ? 18.062 3.560 6.408 1.00 86.06 164 PRO A CA 1
ATOM 1263 C C . PRO A 1 164 ? 17.567 3.467 4.960 1.00 86.06 164 PRO A C 1
ATOM 1265 O O . PRO A 1 164 ? 18.261 3.867 4.031 1.00 86.06 164 PRO A O 1
ATOM 1268 N N . LEU A 1 165 ? 16.341 2.974 4.775 1.00 85.75 165 LEU A N 1
ATOM 1269 C CA . LEU A 1 165 ? 15.724 2.812 3.462 1.00 85.75 165 LEU A CA 1
ATOM 1270 C C . LEU A 1 165 ? 15.276 4.160 2.892 1.00 85.75 165 LEU A C 1
ATOM 1272 O O . LEU A 1 165 ? 15.478 4.424 1.714 1.00 85.75 165 LEU A O 1
ATOM 1276 N N . LEU A 1 166 ? 14.745 5.056 3.723 1.00 84.75 166 LEU A N 1
ATOM 1277 C CA . LEU A 1 166 ? 14.418 6.414 3.280 1.00 84.75 166 LEU A CA 1
ATOM 1278 C C . LEU A 1 166 ? 15.664 7.185 2.819 1.00 84.75 166 LEU A C 1
ATOM 1280 O O . LEU A 1 166 ? 15.608 7.843 1.785 1.00 84.75 166 LEU A O 1
ATOM 1284 N N . LEU A 1 167 ? 16.794 7.042 3.523 1.00 84.50 167 LEU A N 1
ATOM 1285 C CA . LEU A 1 167 ? 18.076 7.632 3.112 1.00 84.50 167 LEU A CA 1
ATOM 1286 C C . LEU A 1 167 ? 18.592 7.053 1.785 1.00 84.50 167 LEU A C 1
ATOM 1288 O O . LEU A 1 167 ? 19.159 7.771 0.963 1.00 84.50 167 LEU A O 1
ATOM 1292 N N . ALA A 1 168 ? 18.394 5.753 1.563 1.00 84.12 168 ALA A N 1
ATOM 1293 C CA . ALA A 1 168 ? 18.776 5.114 0.309 1.00 84.12 168 ALA A CA 1
ATOM 1294 C C . ALA A 1 168 ? 17.925 5.605 -0.878 1.00 84.12 168 ALA A C 1
ATOM 1296 O O . ALA A 1 168 ? 18.464 5.778 -1.967 1.00 84.12 168 ALA A O 1
ATOM 1297 N N . VAL A 1 169 ? 16.629 5.879 -0.674 1.00 81.75 169 VAL A N 1
ATOM 1298 C CA . VAL A 1 169 ? 15.766 6.466 -1.717 1.00 81.75 169 VAL A CA 1
ATOM 1299 C C . VAL A 1 169 ? 16.203 7.886 -2.069 1.00 81.75 169 VAL A C 1
ATOM 1301 O O . VAL A 1 169 ? 16.347 8.189 -3.249 1.00 81.75 169 VAL A O 1
ATOM 1304 N N . THR A 1 170 ? 16.495 8.737 -1.077 1.00 75.94 170 THR A N 1
ATOM 1305 C CA . THR A 1 170 ? 16.963 10.109 -1.351 1.00 75.94 170 THR A CA 1
ATOM 1306 C C . THR A 1 170 ? 18.280 10.121 -2.128 1.00 75.94 170 THR A C 1
ATOM 1308 O O . THR A 1 170 ? 18.447 10.916 -3.046 1.00 75.94 170 THR A O 1
ATOM 1311 N N . GLY A 1 171 ? 19.185 9.181 -1.833 1.00 70.25 171 GLY A N 1
ATOM 1312 C CA . GLY A 1 171 ? 20.440 9.043 -2.575 1.00 70.25 171 GLY A CA 1
ATOM 1313 C C . GLY A 1 171 ? 20.271 8.599 -4.037 1.00 70.25 171 GLY A C 1
ATOM 1314 O O . GLY A 1 171 ? 21.151 8.876 -4.849 1.00 70.25 171 GLY A O 1
ATOM 1315 N N . GLN A 1 172 ? 19.167 7.930 -4.397 1.00 65.62 172 GLN A N 1
ATOM 1316 C CA . GLN A 1 172 ? 18.869 7.583 -5.794 1.00 65.62 172 GLN A CA 1
ATOM 1317 C C . GLN A 1 172 ? 18.366 8.790 -6.587 1.00 65.62 172 GLN A C 1
ATOM 1319 O O . GLN A 1 172 ? 18.787 8.975 -7.726 1.00 65.62 172 GLN A O 1
ATOM 1324 N N . ASP A 1 173 ? 17.508 9.614 -5.989 1.00 60.53 173 ASP A N 1
ATOM 1325 C CA . ASP A 1 173 ? 16.977 10.809 -6.650 1.00 60.53 173 ASP A CA 1
ATOM 1326 C C . ASP A 1 173 ? 18.089 11.849 -6.894 1.00 60.53 173 ASP A C 1
ATOM 1328 O O . ASP A 1 173 ? 18.162 12.430 -7.979 1.00 60.53 173 ASP A O 1
ATOM 1332 N N . ASP A 1 174 ? 19.025 12.001 -5.948 1.00 53.09 174 ASP A N 1
ATOM 1333 C CA . ASP A 1 174 ? 20.196 12.878 -6.098 1.00 53.09 174 ASP A CA 1
ATOM 1334 C C . ASP A 1 174 ? 21.175 12.379 -7.179 1.00 53.09 174 ASP A C 1
ATOM 1336 O O . ASP A 1 174 ? 21.751 13.176 -7.921 1.00 53.09 174 ASP A O 1
ATOM 1340 N N . ALA A 1 175 ? 21.347 11.059 -7.316 1.00 51.09 175 ALA A N 1
ATOM 1341 C CA . ALA A 1 175 ? 22.199 10.465 -8.348 1.00 51.09 175 ALA A CA 1
ATOM 1342 C C . ALA A 1 175 ? 21.600 10.585 -9.761 1.00 51.09 175 ALA A C 1
ATOM 1344 O O . ALA A 1 175 ? 22.346 10.724 -10.727 1.00 51.09 175 ALA A O 1
ATOM 1345 N N . VAL A 1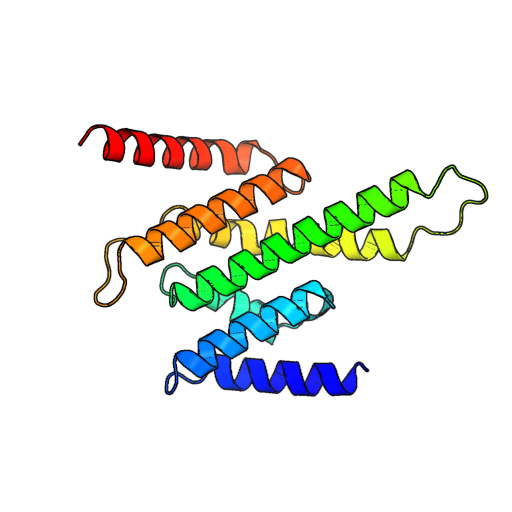 176 ? 20.268 10.554 -9.885 1.00 51.69 176 VAL A N 1
ATOM 1346 C CA . VAL A 1 176 ? 19.554 10.762 -11.157 1.00 51.69 176 VAL A CA 1
ATOM 1347 C C . VAL A 1 176 ? 19.524 12.243 -11.547 1.00 51.69 176 VAL A C 1
ATOM 1349 O O . VAL A 1 176 ? 19.597 12.553 -12.728 1.00 51.69 176 VAL A O 1
ATOM 1352 N N . ALA A 1 177 ? 19.459 13.169 -10.585 1.00 49.47 177 ALA A N 1
ATOM 1353 C CA . ALA A 1 177 ? 19.513 14.608 -10.859 1.00 49.47 177 ALA A CA 1
ATOM 1354 C C . ALA A 1 177 ? 20.915 15.113 -11.260 1.00 49.47 177 ALA A C 1
ATOM 1356 O O . ALA A 1 177 ? 21.033 16.183 -11.859 1.00 49.47 177 ALA A O 1
ATOM 1357 N N . ALA A 1 178 ? 21.970 14.369 -10.914 1.00 45.16 178 ALA A N 1
ATOM 1358 C CA . ALA A 1 178 ? 23.362 14.696 -11.226 1.00 45.16 178 ALA A CA 1
ATOM 1359 C C . ALA A 1 178 ? 23.908 14.022 -12.506 1.00 45.16 178 ALA A C 1
ATOM 1361 O O . ALA A 1 178 ? 25.058 14.282 -12.867 1.00 45.16 178 ALA A O 1
ATOM 1362 N N . ALA A 1 179 ? 23.118 13.162 -13.162 1.00 43.38 179 ALA A N 1
ATOM 1363 C C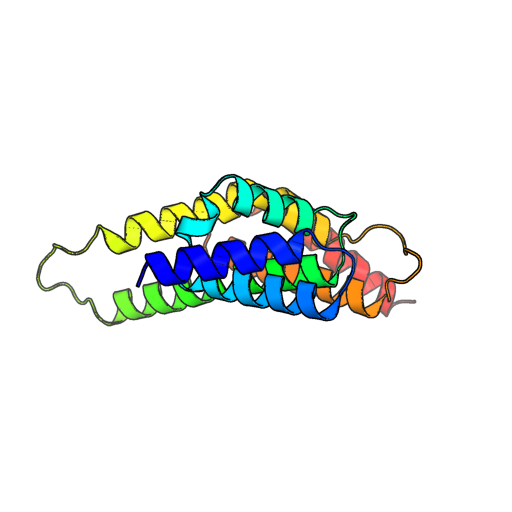A . ALA A 1 179 ? 23.458 12.441 -14.395 1.00 43.38 179 ALA A CA 1
ATOM 1364 C C . ALA A 1 179 ? 22.770 13.057 -15.624 1.00 43.38 179 ALA A C 1
ATOM 1366 O O . ALA A 1 179 ? 23.394 13.021 -16.711 1.00 43.38 179 ALA A O 1
#

InterPro domains:
  IPR016024 Armadillo-type fold [SSF48371] (8-152)
  IPR033031 Scc2/Nipped-B family [PTHR21704] (13-174)